Protein AF-A0A1H8RQB6-F1 (afdb_monomer)

Secondary structure (DSSP, 8-state):
--HHHHHHHHHHHHHHHHHHHHHHHHHHHHHHH-SS-SS-HHHHHHHHHHHTHHHHHHIIIII----

Foldseek 3Di:
DDPVVVVVVCVVVVVVVVVLVCLLVVLLVCLVVPPDWPDDSVVLVVLCVVVVSVSSVCCVVRRDPPD

Solvent-accessible surface area (backbone atoms only — not comparable to full-atom values): 3840 Å² total; per-residue (Å²): 136,65,72,70,56,59,56,54,50,47,66,56,47,49,59,52,51,50,53,50,49,51,44,40,51,49,37,50,51,50,55,69,67,43,88,71,46,79,59,63,69,66,59,55,52,52,40,30,68,76,42,40,68,58,22,21,52,49,38,66,72,61,40,60,70,77,128

Structure (mmCIF, N/CA/C/O backbone):
data_AF-A0A1H8RQB6-F1
#
_entry.id   AF-A0A1H8RQB6-F1
#
loop_
_atom_site.group_PDB
_atom_site.id
_atom_site.type_symbol
_atom_site.label_atom_id
_atom_site.label_alt_id
_atom_site.label_comp_id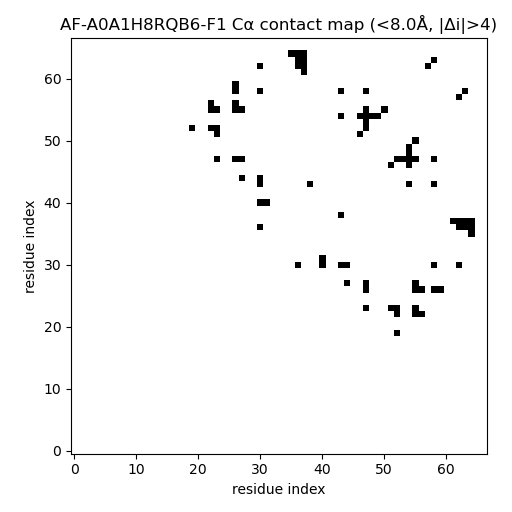
_atom_site.label_asym_id
_atom_site.label_entity_id
_atom_site.label_seq_id
_atom_site.pdbx_PDB_ins_code
_atom_site.Cartn_x
_atom_site.Cartn_y
_atom_site.Cartn_z
_atom_site.occupancy
_atom_site.B_iso_or_equiv
_atom_site.auth_seq_id
_atom_site.auth_comp_id
_atom_site.auth_asym_id
_atom_site.auth_atom_id
_atom_site.pdbx_PDB_model_num
ATOM 1 N N . MET A 1 1 ? 24.094 0.286 -26.353 1.00 50.91 1 MET A N 1
ATOM 2 C CA . MET A 1 1 ? 23.572 -0.125 -25.035 1.00 50.91 1 MET A CA 1
ATOM 3 C C . MET A 1 1 ? 22.097 -0.433 -25.234 1.00 50.91 1 MET A C 1
ATOM 5 O O . MET A 1 1 ? 21.361 0.424 -25.705 1.00 50.91 1 MET A O 1
ATOM 9 N N . ASP A 1 2 ? 21.740 -1.700 -25.073 1.00 60.53 2 ASP A N 1
ATOM 10 C CA . ASP A 1 2 ? 20.767 -2.427 -25.895 1.00 60.53 2 ASP A CA 1
ATOM 11 C C . ASP A 1 2 ? 19.292 -2.168 -25.540 1.00 60.53 2 ASP A C 1
ATOM 13 O O . ASP A 1 2 ? 18.870 -2.379 -24.401 1.00 60.53 2 ASP A O 1
ATOM 17 N N . GLN A 1 3 ? 18.474 -1.787 -26.535 1.00 63.41 3 GLN A N 1
ATOM 18 C CA . GLN A 1 3 ? 17.021 -1.571 -26.380 1.00 63.41 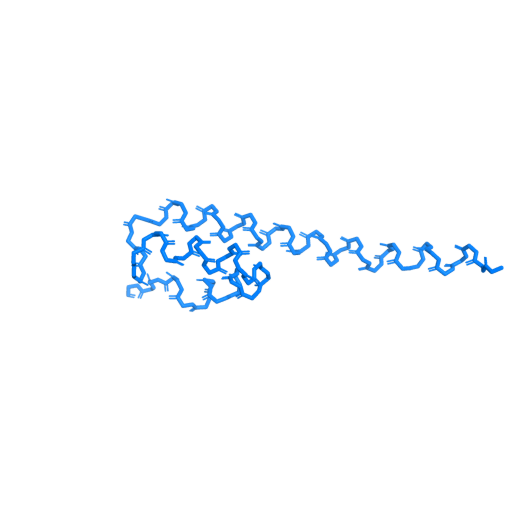3 GLN A CA 1
ATOM 19 C C . GLN A 1 3 ? 16.248 -2.824 -25.916 1.00 63.41 3 GLN A C 1
ATOM 21 O O . GLN A 1 3 ? 15.142 -2.714 -25.383 1.00 63.41 3 GLN A O 1
ATOM 26 N N . LEU A 1 4 ? 16.822 -4.019 -26.079 1.00 63.34 4 LEU A N 1
ATOM 27 C CA . LEU A 1 4 ? 16.251 -5.276 -25.581 1.00 63.34 4 LEU A CA 1
ATOM 28 C C . LEU A 1 4 ? 16.118 -5.280 -24.050 1.00 63.34 4 LEU A C 1
ATOM 30 O O . LEU A 1 4 ? 15.137 -5.790 -23.518 1.00 63.34 4 LEU A O 1
ATOM 34 N N . THR A 1 5 ? 17.050 -4.644 -23.340 1.00 69.25 5 THR A N 1
ATOM 35 C CA . THR A 1 5 ? 17.079 -4.620 -21.871 1.00 69.25 5 THR A CA 1
ATOM 36 C C . THR A 1 5 ? 15.937 -3.786 -21.283 1.00 69.25 5 THR A C 1
ATOM 38 O O . THR A 1 5 ? 15.271 -4.219 -20.345 1.00 69.25 5 THR A O 1
ATOM 41 N N . THR A 1 6 ? 15.648 -2.616 -21.862 1.00 75.31 6 THR A N 1
ATOM 42 C CA . THR A 1 6 ? 14.609 -1.694 -21.365 1.00 75.31 6 THR A CA 1
ATOM 43 C C . THR A 1 6 ? 13.202 -2.279 -21.500 1.00 75.31 6 THR A C 1
ATOM 45 O O . THR A 1 6 ? 12.399 -2.156 -20.578 1.00 75.31 6 THR A O 1
ATOM 48 N N . ASN A 1 7 ? 12.912 -2.962 -22.613 1.00 77.88 7 ASN A N 1
ATOM 49 C CA . ASN A 1 7 ? 11.603 -3.578 -22.863 1.00 77.88 7 ASN A CA 1
ATOM 50 C C . ASN A 1 7 ? 11.316 -4.761 -21.922 1.00 77.88 7 ASN A C 1
ATOM 52 O O . ASN A 1 7 ? 10.188 -4.926 -21.456 1.00 77.88 7 ASN A O 1
ATOM 56 N N . GLN A 1 8 ? 12.338 -5.560 -21.601 1.00 78.88 8 GLN A N 1
ATOM 57 C CA . GLN A 1 8 ? 12.221 -6.670 -20.648 1.00 78.88 8 GLN A CA 1
ATOM 58 C C . GLN A 1 8 ? 12.016 -6.161 -19.213 1.00 78.88 8 GLN A C 1
ATOM 60 O O . GLN A 1 8 ? 11.143 -6.653 -18.498 1.00 78.88 8 GLN A O 1
ATOM 65 N N . LEU A 1 9 ? 12.748 -5.111 -18.821 1.00 81.00 9 LEU A N 1
ATOM 66 C CA . LEU A 1 9 ? 12.549 -4.412 -17.547 1.00 81.00 9 LEU A CA 1
ATOM 67 C C . LEU A 1 9 ? 11.126 -3.863 -17.416 1.00 81.00 9 LEU A C 1
ATOM 69 O O . LEU A 1 9 ? 10.487 -4.088 -16.393 1.00 81.00 9 LEU A O 1
ATOM 73 N N . LEU A 1 10 ? 10.608 -3.208 -18.459 1.00 84.00 10 LEU A N 1
ATOM 74 C CA . LEU A 1 10 ? 9.230 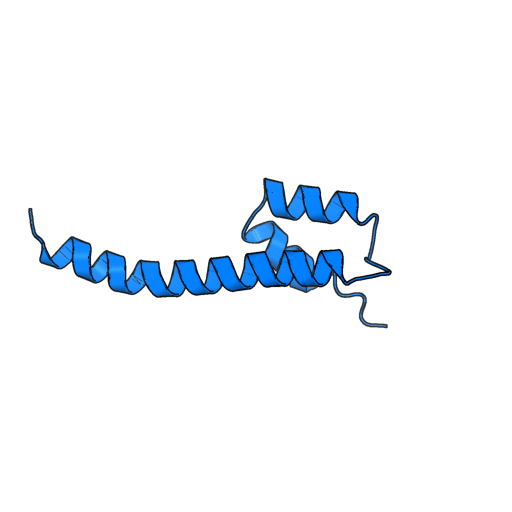-2.711 -18.502 1.00 84.00 10 LEU A CA 1
ATOM 75 C C . LEU A 1 10 ? 8.202 -3.837 -18.341 1.00 84.00 10 LEU A C 1
ATOM 77 O O . LEU A 1 10 ? 7.286 -3.689 -17.541 1.00 84.00 10 LEU A O 1
ATOM 81 N N . SER A 1 11 ? 8.373 -4.976 -19.021 1.00 86.19 11 SER A N 1
ATOM 82 C CA . SER A 1 11 ? 7.459 -6.125 -18.881 1.00 86.19 11 SER A CA 1
ATOM 83 C C . SER A 1 11 ? 7.416 -6.720 -17.471 1.00 86.19 11 SER A C 1
ATOM 85 O O . SER A 1 11 ? 6.383 -7.254 -17.082 1.00 86.19 11 SER A O 1
ATOM 87 N N . ILE A 1 12 ? 8.502 -6.628 -16.697 1.00 84.62 12 ILE A N 1
ATOM 88 C CA . ILE A 1 12 ? 8.564 -7.118 -15.307 1.00 84.62 12 ILE A CA 1
ATOM 89 C C . ILE A 1 12 ? 8.100 -6.051 -14.307 1.00 84.62 12 ILE A C 1
ATOM 91 O O . ILE A 1 12 ? 7.395 -6.360 -13.345 1.00 84.62 12 ILE A O 1
ATOM 95 N N . ILE A 1 13 ? 8.458 -4.787 -14.531 1.00 88.25 13 ILE A N 1
ATOM 96 C CA . ILE A 1 13 ? 8.065 -3.666 -13.668 1.00 88.25 13 ILE A CA 1
ATOM 97 C C . ILE A 1 13 ? 6.572 -3.378 -13.774 1.00 88.25 13 ILE A C 1
ATOM 99 O O . ILE A 1 13 ? 5.949 -3.059 -12.766 1.00 88.25 13 ILE A O 1
ATOM 103 N N . LEU A 1 14 ? 5.986 -3.509 -14.964 1.00 88.81 14 LEU A N 1
ATOM 104 C CA . LEU A 1 14 ? 4.576 -3.220 -15.197 1.00 88.81 14 LEU A CA 1
ATOM 105 C C . LEU A 1 14 ? 3.632 -4.035 -14.287 1.00 88.81 14 LEU A C 1
ATOM 107 O O . LEU A 1 14 ? 2.843 -3.412 -13.575 1.00 88.81 14 LEU A O 1
ATOM 111 N N . PRO A 1 15 ? 3.704 -5.381 -14.213 1.00 87.38 15 PRO A N 1
ATOM 112 C CA . PRO A 1 15 ? 2.851 -6.153 -13.312 1.00 87.38 15 PRO A CA 1
ATOM 113 C C . PRO A 1 15 ? 3.146 -5.858 -11.841 1.00 87.38 15 PRO A C 1
ATOM 115 O O . PRO A 1 15 ? 2.214 -5.779 -11.042 1.00 87.38 15 PRO A O 1
ATOM 118 N N . PHE A 1 16 ? 4.411 -5.634 -11.475 1.00 87.88 16 PHE A N 1
ATOM 119 C CA . PHE A 1 16 ? 4.771 -5.279 -10.104 1.00 87.88 16 PHE A CA 1
ATOM 120 C C . PHE A 1 16 ? 4.145 -3.940 -9.684 1.00 87.88 16 PHE A C 1
ATOM 122 O O . PHE A 1 16 ? 3.519 -3.852 -8.629 1.00 87.88 16 PHE A O 1
ATOM 129 N N . ALA A 1 17 ? 4.230 -2.925 -10.546 1.00 87.81 17 ALA A N 1
ATOM 130 C CA . ALA A 1 17 ? 3.620 -1.618 -10.332 1.00 87.81 17 ALA A CA 1
ATOM 131 C C . ALA A 1 17 ? 2.088 -1.704 -10.263 1.00 87.81 17 ALA A C 1
ATOM 133 O O . ALA A 1 17 ? 1.484 -1.062 -9.408 1.00 87.81 17 ALA A O 1
ATOM 134 N N . ILE A 1 18 ? 1.453 -2.528 -11.105 1.00 90.00 18 ILE A N 1
ATOM 135 C CA . ILE A 1 18 ? 0.000 -2.752 -11.061 1.00 90.00 18 ILE A CA 1
ATOM 136 C C . ILE A 1 18 ? -0.406 -3.376 -9.725 1.00 90.00 18 ILE A C 1
ATOM 138 O O . ILE A 1 18 ? -1.297 -2.853 -9.058 1.00 90.00 18 ILE A O 1
ATOM 142 N N . VAL A 1 19 ? 0.253 -4.461 -9.303 1.00 88.94 19 VAL A N 1
ATOM 143 C CA . VAL A 1 19 ? -0.037 -5.116 -8.017 1.00 88.94 19 VAL A CA 1
ATOM 144 C C . VAL A 1 19 ? 0.163 -4.135 -6.868 1.00 88.94 19 VAL A C 1
ATOM 146 O O . VAL A 1 19 ? -0.691 -4.045 -5.989 1.00 88.94 19 VAL A O 1
ATOM 149 N N . GLN A 1 20 ? 1.245 -3.359 -6.903 1.00 83.62 20 GLN A N 1
ATOM 150 C CA . GLN A 1 20 ? 1.542 -2.345 -5.901 1.00 83.62 20 GLN A CA 1
ATOM 151 C C . GLN A 1 20 ? 0.468 -1.251 -5.833 1.00 83.62 20 GLN A C 1
ATOM 153 O O . GLN A 1 20 ? 0.005 -0.924 -4.740 1.00 83.62 20 GLN A O 1
ATOM 158 N N . LEU A 1 21 ? 0.027 -0.722 -6.977 1.00 87.12 21 LEU A N 1
ATOM 159 C CA . LEU A 1 21 ? -1.047 0.269 -7.039 1.00 87.12 21 LEU A CA 1
ATOM 160 C C . LEU A 1 21 ? -2.371 -0.304 -6.531 1.00 87.12 21 LEU A C 1
ATOM 162 O O . LEU A 1 21 ? -3.049 0.342 -5.735 1.00 87.12 21 LEU A O 1
ATOM 166 N N . VAL A 1 22 ? -2.724 -1.528 -6.932 1.00 88.94 22 VAL A N 1
ATOM 167 C CA . VAL A 1 22 ? -3.945 -2.197 -6.462 1.00 88.94 22 VAL A CA 1
ATOM 168 C C . VAL A 1 22 ? -3.894 -2.401 -4.949 1.00 88.94 22 VAL A C 1
ATOM 170 O O . VAL A 1 22 ? -4.867 -2.079 -4.270 1.00 88.94 22 VAL A O 1
ATOM 173 N N . LEU A 1 23 ? -2.771 -2.868 -4.396 1.00 85.38 23 LEU A N 1
ATOM 174 C CA . LEU A 1 23 ? -2.590 -3.040 -2.949 1.00 85.38 23 LEU A CA 1
ATOM 175 C C . LEU A 1 23 ? -2.742 -1.717 -2.198 1.00 85.38 23 LEU A C 1
ATOM 177 O O . LEU A 1 23 ? -3.467 -1.663 -1.205 1.00 85.38 23 LEU A O 1
ATOM 181 N N . MET A 1 24 ? -2.109 -0.656 -2.697 1.00 82.06 24 MET A N 1
ATOM 182 C CA . MET A 1 24 ? -2.159 0.670 -2.087 1.00 82.06 24 MET A CA 1
ATOM 183 C C . MET A 1 24 ? -3.573 1.257 -2.118 1.00 82.06 24 MET A C 1
ATOM 185 O O . MET A 1 24 ? -4.089 1.678 -1.082 1.00 82.06 24 MET A O 1
ATOM 189 N N . ILE A 1 25 ? -4.238 1.231 -3.278 1.00 86.12 25 ILE A N 1
ATOM 190 C CA . ILE A 1 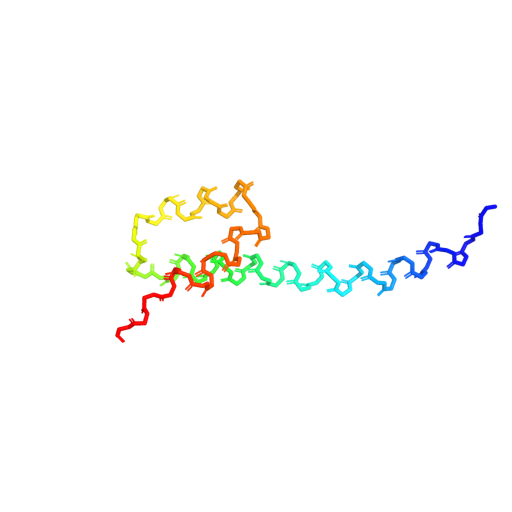25 ? -5.614 1.723 -3.420 1.00 86.12 25 ILE A CA 1
ATOM 191 C C . ILE A 1 25 ? -6.555 0.903 -2.539 1.00 86.12 25 ILE A C 1
ATOM 193 O O . ILE A 1 25 ? -7.354 1.475 -1.803 1.00 86.12 25 ILE A O 1
ATOM 197 N N . THR A 1 26 ? -6.440 -0.427 -2.553 1.00 82.38 26 THR A N 1
ATOM 198 C CA . THR A 1 26 ? -7.299 -1.298 -1.739 1.00 82.38 26 THR A CA 1
ATOM 199 C C . THR A 1 26 ? -7.086 -1.038 -0.249 1.00 82.38 26 THR A C 1
ATOM 201 O O . THR A 1 26 ? -8.062 -0.946 0.491 1.00 82.38 26 THR A O 1
ATOM 204 N N . ALA A 1 27 ? -5.842 -0.856 0.204 1.00 80.19 27 ALA A N 1
ATOM 205 C CA . ALA A 1 27 ? -5.551 -0.521 1.595 1.00 80.19 27 ALA A CA 1
ATOM 206 C C . ALA A 1 27 ? -6.173 0.820 2.003 1.00 80.19 27 ALA A C 1
ATOM 208 O O . ALA A 1 27 ? -6.815 0.896 3.048 1.00 80.19 27 ALA A O 1
ATOM 209 N N . ILE A 1 28 ? -6.063 1.853 1.162 1.00 77.25 28 ILE A N 1
ATOM 210 C CA . ILE A 1 28 ? -6.670 3.166 1.424 1.00 77.25 28 ILE A CA 1
ATOM 211 C C . ILE A 1 28 ? -8.198 3.069 1.434 1.00 77.25 28 ILE A C 1
ATOM 213 O O . ILE A 1 28 ? -8.830 3.555 2.369 1.00 77.25 28 ILE A O 1
ATOM 217 N N . 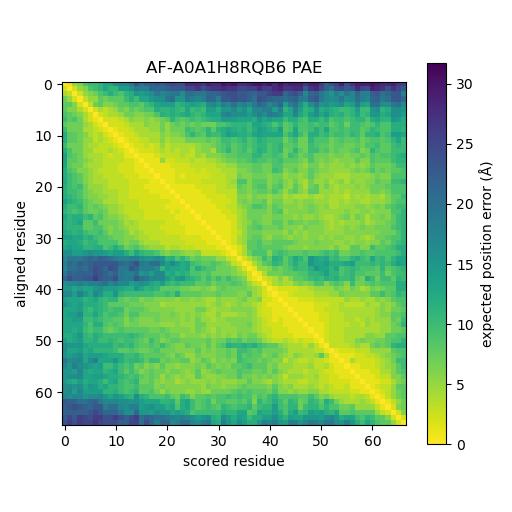VAL A 1 29 ? -8.802 2.414 0.438 1.00 82.12 29 VAL A N 1
ATOM 218 C CA . VAL A 1 29 ? -10.261 2.253 0.329 1.00 82.12 29 VAL A CA 1
ATOM 219 C C . VAL A 1 29 ? -10.809 1.478 1.521 1.00 82.12 29 VAL A C 1
ATOM 221 O O . VAL A 1 29 ? -11.779 1.914 2.138 1.00 82.12 29 VAL A O 1
ATOM 224 N N . VAL A 1 30 ? -10.185 0.358 1.895 1.00 75.50 30 VAL A N 1
ATOM 225 C CA . VAL A 1 30 ? -10.616 -0.425 3.059 1.00 75.50 30 VAL A CA 1
ATOM 226 C C . VAL A 1 30 ? -10.385 0.358 4.351 1.00 75.50 30 VAL A C 1
ATOM 228 O O . VAL A 1 30 ? -11.247 0.322 5.219 1.00 75.50 30 VAL A O 1
ATOM 231 N N . CYS A 1 31 ? -9.293 1.113 4.483 1.00 74.50 31 CYS A N 1
ATOM 232 C CA . CYS A 1 31 ? -9.052 1.952 5.659 1.00 74.50 31 CYS A CA 1
ATOM 233 C C . CYS A 1 31 ? -10.059 3.109 5.774 1.00 74.50 31 CYS A C 1
ATOM 235 O O . CYS A 1 31 ? -10.509 3.432 6.873 1.00 74.50 31 CYS A O 1
ATOM 237 N N . ALA A 1 32 ? -10.459 3.709 4.651 1.00 74.12 32 ALA A N 1
ATOM 238 C CA . ALA A 1 32 ? -11.486 4.745 4.611 1.00 74.12 32 ALA A CA 1
ATOM 239 C C . ALA A 1 32 ? -12.868 4.179 4.977 1.00 74.12 32 ALA A C 1
ATOM 241 O O . ALA A 1 32 ? -13.578 4.767 5.800 1.00 74.12 32 ALA A O 1
ATOM 242 N N . ARG A 1 33 ? -13.210 3.016 4.405 1.00 71.69 33 ARG A N 1
ATOM 243 C CA . ARG A 1 33 ? -14.502 2.331 4.569 1.00 71.69 33 ARG A CA 1
ATOM 244 C C . ARG A 1 33 ? -14.629 1.581 5.896 1.00 71.69 33 ARG A C 1
ATOM 246 O O . ARG A 1 33 ? -15.739 1.311 6.334 1.00 71.69 33 ARG A O 1
ATOM 253 N N . ALA A 1 34 ? -13.517 1.247 6.545 1.00 69.44 34 ALA A N 1
ATOM 254 C CA . ALA A 1 34 ? -13.523 0.650 7.870 1.00 69.44 34 ALA A CA 1
ATOM 255 C C . ALA A 1 34 ? -14.021 1.680 8.894 1.00 69.44 34 ALA A C 1
ATOM 257 O O . ALA A 1 34 ? -13.351 2.665 9.211 1.00 69.44 34 ALA A O 1
ATOM 258 N N . GLU A 1 35 ? -15.224 1.451 9.412 1.00 58.94 35 GLU A N 1
ATOM 259 C CA . GLU A 1 35 ? -15.842 2.288 10.444 1.00 58.94 35 GLU A CA 1
ATOM 260 C C . GLU A 1 35 ? -15.212 2.050 11.826 1.00 58.94 35 GLU A C 1
ATOM 262 O O . GLU A 1 35 ? -15.170 2.951 12.657 1.00 58.94 35 GLU A O 1
ATOM 267 N N . GLN A 1 36 ? -14.627 0.863 12.035 1.00 56.94 36 GLN A N 1
ATOM 268 C CA . GLN A 1 36 ? -13.900 0.484 13.248 1.00 56.94 36 GLN A CA 1
ATOM 269 C C . GLN A 1 36 ? -12.592 -0.247 12.909 1.00 56.94 36 GLN A C 1
ATOM 271 O O . GLN A 1 36 ? -12.519 -1.476 12.886 1.00 56.94 36 GLN A O 1
ATOM 276 N N . THR A 1 37 ? -11.525 0.506 12.645 1.00 61.72 37 THR A N 1
ATOM 277 C CA . THR A 1 37 ? -10.168 -0.0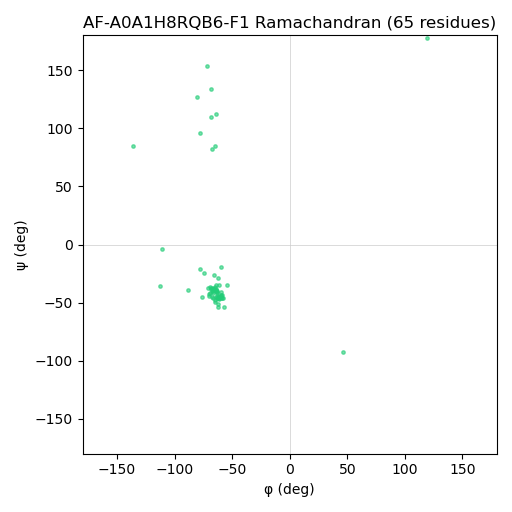53 12.538 1.00 61.72 37 THR A CA 1
ATOM 278 C C . THR A 1 37 ? -9.637 -0.469 13.917 1.00 61.72 37 THR A C 1
ATOM 280 O O . THR A 1 37 ? -10.039 0.082 14.944 1.00 61.72 37 THR A O 1
ATOM 283 N N . ARG A 1 38 ? -8.713 -1.444 13.987 1.00 60.81 38 ARG A N 1
ATOM 284 C CA . ARG A 1 38 ? -7.927 -1.707 15.214 1.00 60.81 38 ARG A CA 1
ATOM 285 C C . ARG A 1 38 ? -6.991 -0.510 15.458 1.00 60.81 38 ARG A C 1
ATOM 287 O O . ARG A 1 38 ? -5.846 -0.537 15.021 1.00 60.81 38 ARG A O 1
ATOM 294 N N . GLY A 1 39 ? -7.514 0.560 16.065 1.00 65.25 39 GLY A N 1
ATOM 295 C CA . GLY A 1 39 ? -6.826 1.840 16.294 1.00 65.25 39 GLY A CA 1
ATOM 296 C C . GLY A 1 39 ? -7.505 3.038 15.612 1.00 65.25 39 GLY A C 1
ATOM 297 O O . GLY A 1 39 ? -8.499 2.882 14.903 1.00 65.25 39 GLY A O 1
ATOM 298 N N . SER A 1 40 ? -6.960 4.242 15.827 1.00 70.44 40 SER A N 1
ATOM 299 C CA . SER A 1 40 ? -7.464 5.493 15.236 1.00 70.44 40 SER A CA 1
ATOM 300 C C . SER A 1 40 ? -7.241 5.526 13.720 1.00 70.44 40 SER A C 1
ATOM 302 O O . SER A 1 40 ? -6.142 5.231 13.249 1.00 70.44 40 SER A O 1
ATOM 304 N N . LYS A 1 41 ? -8.266 5.920 12.952 1.00 71.69 41 LYS A N 1
ATOM 305 C CA . LYS A 1 41 ? -8.254 5.933 11.475 1.00 71.69 41 LYS A CA 1
ATOM 306 C C . LYS A 1 41 ? -7.068 6.738 10.907 1.00 71.69 41 LYS A C 1
ATOM 308 O O . LYS A 1 41 ? -6.448 6.332 9.927 1.00 71.69 41 LYS A O 1
ATOM 313 N N . TRP A 1 42 ? -6.687 7.819 11.591 1.00 77.44 42 TRP A N 1
ATOM 314 C CA . TRP A 1 42 ? -5.540 8.666 11.246 1.00 77.44 42 TRP A CA 1
ATOM 315 C C . TRP A 1 42 ? -4.184 7.955 11.337 1.00 77.44 42 TRP A C 1
ATOM 317 O O . TRP A 1 42 ? -3.302 8.215 10.521 1.00 77.44 42 TRP A O 1
ATOM 327 N N . MET A 1 43 ? -4.017 7.031 12.287 1.00 80.44 43 MET A N 1
ATOM 328 C CA . MET A 1 43 ? -2.754 6.310 12.477 1.00 80.44 43 MET A CA 1
ATOM 329 C C . MET A 1 43 ? -2.456 5.385 11.294 1.00 80.44 43 MET A C 1
ATOM 331 O O . MET A 1 43 ? -1.324 5.321 10.823 1.00 80.44 43 MET A O 1
ATOM 335 N N . TRP A 1 44 ? -3.482 4.716 10.765 1.00 80.94 44 TRP A N 1
ATOM 336 C CA . TRP A 1 44 ? -3.329 3.843 9.604 1.00 80.94 44 TRP A CA 1
ATOM 337 C C . TRP A 1 44 ? -3.022 4.612 8.320 1.00 80.94 44 TRP A C 1
ATOM 339 O O . TRP A 1 44 ? -2.171 4.170 7.551 1.00 80.94 44 TRP A O 1
ATOM 349 N N . ILE A 1 45 ? -3.634 5.783 8.120 1.00 79.06 45 ILE A N 1
ATOM 350 C CA . ILE A 1 45 ? -3.293 6.666 6.995 1.00 79.06 45 ILE A CA 1
ATOM 351 C C . ILE A 1 45 ? -1.813 7.061 7.066 1.00 79.06 45 ILE A C 1
ATOM 353 O O . ILE A 1 45 ? -1.109 6.947 6.066 1.00 79.06 45 ILE A O 1
ATOM 357 N N . LEU A 1 46 ? -1.317 7.449 8.246 1.00 84.25 46 LEU A N 1
ATOM 358 C CA . LEU A 1 46 ? 0.0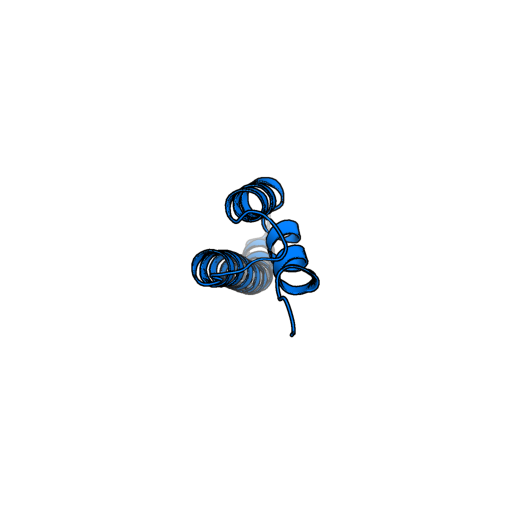90 7.814 8.432 1.00 84.25 46 LEU A CA 1
ATOM 359 C C . LEU A 1 46 ? 1.035 6.650 8.088 1.00 84.25 46 LEU A C 1
ATOM 361 O O . LEU A 1 46 ? 2.028 6.849 7.393 1.00 84.25 46 LEU A O 1
ATOM 365 N N . ILE A 1 47 ? 0.704 5.429 8.525 1.00 82.88 47 ILE A N 1
ATOM 366 C CA . ILE A 1 47 ? 1.484 4.218 8.228 1.00 82.88 47 ILE A CA 1
ATOM 367 C C . ILE A 1 47 ? 1.471 3.916 6.725 1.00 82.88 47 ILE A C 1
ATOM 369 O O . ILE A 1 47 ? 2.523 3.643 6.156 1.00 82.88 47 ILE A O 1
ATOM 373 N N . ILE A 1 48 ? 0.315 3.988 6.061 1.00 81.19 48 ILE A N 1
ATOM 374 C CA . ILE A 1 48 ? 0.215 3.744 4.613 1.00 81.19 48 ILE A CA 1
ATOM 375 C C . ILE A 1 48 ? 1.011 4.796 3.831 1.00 81.19 48 ILE A C 1
ATOM 377 O O . ILE A 1 48 ? 1.699 4.446 2.879 1.00 81.19 48 ILE A O 1
ATOM 381 N N . VAL A 1 49 ? 0.984 6.064 4.243 1.00 80.31 49 VAL A N 1
ATOM 382 C CA . VAL A 1 49 ? 1.742 7.132 3.573 1.00 80.31 49 VAL A CA 1
ATOM 383 C C . VAL A 1 49 ? 3.251 6.977 3.793 1.00 80.31 49 VAL A C 1
ATOM 385 O O . VAL A 1 49 ? 4.006 7.065 2.828 1.00 80.31 49 VAL A O 1
ATOM 388 N N . LEU A 1 50 ? 3.694 6.691 5.024 1.00 82.50 50 LEU A N 1
ATOM 389 C CA . LEU A 1 50 ? 5.118 6.526 5.359 1.00 82.50 50 LEU A CA 1
ATOM 390 C C . LEU A 1 50 ? 5.729 5.238 4.794 1.00 82.50 50 LEU A C 1
ATOM 392 O O . LEU A 1 50 ? 6.884 5.238 4.382 1.00 82.50 50 LEU A O 1
ATOM 396 N N . PHE A 1 51 ? 4.971 4.140 4.782 1.00 84.31 51 PHE A N 1
ATOM 397 C CA . PHE A 1 51 ? 5.482 2.807 4.452 1.00 84.31 51 PHE A CA 1
ATOM 398 C C . PHE A 1 51 ? 4.959 2.245 3.119 1.00 84.31 51 PHE A C 1
ATOM 400 O O . PHE A 1 51 ? 5.396 1.169 2.714 1.00 84.31 51 PHE A O 1
ATOM 407 N N . ASN A 1 52 ? 4.051 2.944 2.429 1.00 81.19 52 ASN A N 1
ATOM 408 C CA . ASN A 1 52 ? 3.529 2.662 1.083 1.00 81.19 52 ASN A CA 1
ATOM 409 C C . ASN A 1 52 ? 3.121 1.185 0.859 1.00 81.19 52 ASN A C 1
ATOM 411 O O . ASN A 1 52 ? 2.010 0.785 1.221 1.00 81.19 52 ASN A O 1
ATOM 415 N N . ILE A 1 53 ? 4.029 0.345 0.341 1.00 79.12 53 ILE A N 1
ATOM 416 C CA . ILE A 1 53 ? 3.838 -1.110 0.197 1.00 79.12 53 ILE A CA 1
ATOM 417 C C . ILE A 1 53 ? 3.662 -1.774 1.562 1.00 79.12 53 ILE A C 1
ATOM 419 O O . ILE A 1 53 ? 2.689 -2.490 1.797 1.00 79.12 53 ILE A O 1
ATOM 423 N N . VAL A 1 54 ? 4.606 -1.534 2.472 1.00 80.56 54 VAL A N 1
ATOM 424 C CA . VAL A 1 54 ? 4.650 -2.193 3.779 1.00 80.56 54 VAL A CA 1
ATOM 425 C C . VAL A 1 54 ? 3.445 -1.771 4.615 1.00 80.56 54 VAL A C 1
ATOM 427 O O . VAL A 1 54 ? 2.833 -2.617 5.260 1.00 80.56 54 VAL A O 1
ATOM 430 N N . GLY A 1 55 ? 3.030 -0.503 4.530 1.00 77.44 55 GLY A N 1
ATOM 431 C CA . GLY A 1 55 ? 1.833 -0.013 5.216 1.00 77.44 55 GLY A CA 1
ATOM 432 C C . GLY A 1 55 ? 0.544 -0.667 4.708 1.00 77.44 55 GLY A C 1
ATOM 433 O O . GLY A 1 55 ? -0.314 -1.039 5.509 1.00 77.44 55 GLY A O 1
ATOM 434 N N . SER A 1 56 ? 0.446 -0.894 3.394 1.00 78.69 56 SER A N 1
ATOM 435 C CA . SER A 1 56 ? -0.688 -1.590 2.770 1.00 78.69 56 SER A CA 1
ATOM 436 C C . SER A 1 56 ? -0.760 -3.064 3.184 1.00 78.69 56 SER A C 1
ATOM 438 O O . SER A 1 56 ? -1.836 -3.568 3.513 1.00 78.69 56 SER A O 1
ATOM 440 N N . ILE A 1 57 ? 0.391 -3.743 3.241 1.00 80.88 57 ILE A N 1
ATOM 441 C CA . ILE A 1 57 ? 0.503 -5.140 3.686 1.00 80.88 57 ILE A CA 1
ATOM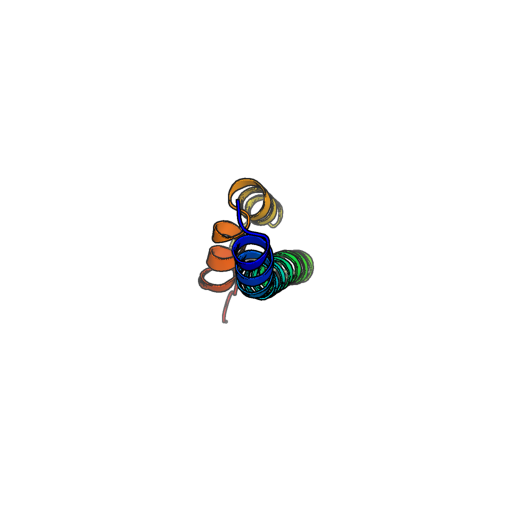 442 C C . ILE A 1 57 ? 0.167 -5.271 5.179 1.00 80.88 57 ILE A C 1
ATOM 444 O O . ILE A 1 57 ? -0.631 -6.134 5.550 1.00 80.88 57 ILE A O 1
ATOM 448 N N . LEU A 1 58 ? 0.713 -4.398 6.036 1.00 78.50 58 LEU A N 1
ATOM 449 C CA . LEU A 1 58 ? 0.414 -4.391 7.474 1.00 78.50 58 LEU A CA 1
ATOM 450 C C . LEU A 1 58 ? -1.077 -4.164 7.736 1.00 78.50 58 LEU A C 1
ATOM 452 O O . LEU A 1 58 ? -1.654 -4.819 8.602 1.00 78.50 58 LEU A O 1
ATOM 456 N N . PHE A 1 59 ? -1.714 -3.267 6.978 1.00 76.06 59 PHE A N 1
ATOM 457 C CA . PHE A 1 59 ? -3.152 -3.029 7.082 1.00 76.06 59 PHE A CA 1
ATOM 458 C C . PHE A 1 59 ? -3.952 -4.279 6.707 1.00 76.06 59 PHE A C 1
ATOM 460 O O . PHE A 1 59 ? -4.910 -4.637 7.393 1.00 76.06 59 PHE A O 1
ATOM 467 N N . PHE A 1 60 ? -3.532 -4.991 5.662 1.00 74.88 60 PHE A N 1
ATOM 468 C CA . PHE A 1 60 ? -4.174 -6.238 5.259 1.00 74.88 60 PHE A CA 1
ATOM 469 C C . PHE A 1 60 ? -4.047 -7.347 6.311 1.00 74.88 60 PHE A C 1
ATOM 471 O O . PHE A 1 60 ? -5.014 -8.087 6.509 1.00 74.88 60 PHE A O 1
ATOM 478 N N . LEU A 1 61 ? -2.886 -7.440 6.973 1.00 75.69 61 LEU A N 1
ATOM 479 C CA . LEU A 1 61 ? -2.573 -8.439 8.002 1.00 75.69 61 LEU A CA 1
ATOM 480 C C . LEU A 1 61 ? -3.227 -8.133 9.360 1.00 75.69 61 LEU A C 1
ATOM 482 O O . LEU A 1 61 ? -3.777 -9.029 9.992 1.00 75.69 61 LEU A O 1
ATOM 486 N N . ILE A 1 62 ? -3.165 -6.879 9.819 1.00 70.88 62 ILE A N 1
ATOM 487 C CA . ILE A 1 62 ? -3.524 -6.479 11.195 1.00 70.88 62 ILE A CA 1
ATOM 488 C C . ILE A 1 62 ? -4.787 -5.609 11.224 1.00 70.88 62 ILE A C 1
ATOM 490 O O . ILE A 1 62 ? -5.596 -5.703 12.150 1.00 70.88 62 ILE A O 1
ATOM 494 N N . GLY A 1 63 ? -4.970 -4.748 10.220 1.00 63.72 63 GLY A N 1
ATOM 495 C CA . GLY A 1 63 ? -6.050 -3.757 10.164 1.00 63.72 63 GLY A CA 1
ATOM 496 C C . GLY A 1 63 ? -7.445 -4.375 10.060 1.00 63.72 63 GLY A C 1
ATOM 497 O O . GLY A 1 63 ? -8.415 -3.795 10.556 1.00 63.72 63 GLY A O 1
ATOM 498 N N . ARG A 1 64 ? -7.554 -5.588 9.502 1.00 62.28 64 ARG A N 1
ATOM 499 C CA . ARG A 1 64 ? -8.812 -6.338 9.447 1.00 62.28 64 ARG A CA 1
ATOM 500 C C . ARG A 1 64 ? -9.108 -6.975 10.802 1.00 62.28 64 ARG A C 1
ATOM 502 O O . ARG A 1 64 ? -8.624 -8.055 11.147 1.00 62.28 64 ARG A O 1
ATOM 509 N N . LYS A 1 65 ? -9.931 -6.265 11.576 1.00 56.22 65 LYS A N 1
ATOM 510 C CA . LYS A 1 65 ? -10.636 -6.781 12.751 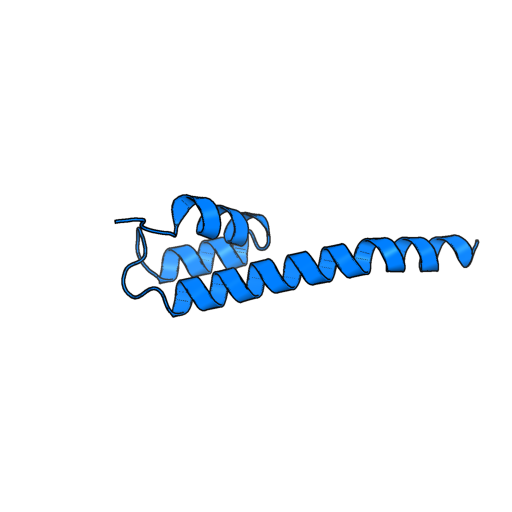1.00 56.22 65 LYS A CA 1
ATOM 511 C C . LYS A 1 65 ? -11.618 -7.852 12.256 1.00 56.22 65 LYS A C 1
ATOM 513 O O . LYS A 1 65 ? -12.754 -7.558 11.915 1.00 56.22 65 LYS A O 1
ATOM 518 N N . GLN A 1 66 ? -11.117 -9.072 12.106 1.00 53.22 66 GLN A N 1
ATOM 519 C CA . GLN A 1 66 ? -11.955 -10.262 12.098 1.00 53.22 66 GLN A CA 1
ATOM 520 C C . GLN A 1 66 ? -12.574 -10.350 13.493 1.00 53.22 66 GLN A C 1
ATOM 522 O O . GLN A 1 66 ? -11.840 -10.403 14.483 1.00 53.22 66 GLN A O 1
ATOM 527 N N . THR A 1 67 ? -13.893 -10.150 13.544 1.00 50.41 67 THR A N 1
ATOM 528 C CA . THR A 1 67 ? -14.720 -10.429 14.720 1.00 50.41 67 THR A CA 1
ATOM 529 C C . THR A 1 67 ? -14.451 -11.841 15.209 1.00 50.41 67 THR A C 1
ATOM 531 O O . THR A 1 67 ? -14.314 -12.732 14.341 1.00 50.41 67 THR A O 1
#

Mean predicted aligned error: 8.51 Å

Radius of gyration: 15.85 Å; Cα contacts (8 Å, |Δi|>4): 46; chains: 1; bounding box: 39×19×43 Å

pLDDT: mean 76.02, std 10.19, range [50.41, 90.0]

Sequence (67 aa):
MDQLTTNQLLSIILPFAIVQLVLMITAIVVCARAEQTRGSKWMWILIIVLFNIVGSILFFLIGRKQT